Protein AF-0000000075078005 (afdb_homodimer)

Sequence (140 aa):
MQIEKLIKMANAIGEFFNADPDKEAAVESIKNHLLRAWEPRMRREIIDYCRKDGNGLAEPVKQAVLKLEVMQIEKLIKMANAIGEFFNADPDKEAAVESIKNHLLRAWEPRMRREIIDYCRKDGNGLAEPVKQAVLKLEV

Structure (mmCIF, N/CA/C/O backbone):
data_AF-0000000075078005-model_v1
#
loop_
_entity.id
_entity.type
_entity.pdbx_description
1 polymer 'Formate dehydrogenase'
#
loop_
_atom_site.group_PDB
_atom_site.id
_atom_site.type_symbol
_atom_site.label_atom_id
_atom_site.label_alt_id
_atom_site.label_comp_id
_atom_site.label_asym_id
_atom_site.label_entity_id
_atom_site.label_seq_id
_atom_site.pdbx_PDB_ins_code
_atom_site.Cartn_x
_atom_site.Cartn_y
_atom_site.Cartn_z
_atom_site.occupancy
_atom_site.B_iso_or_equiv
_atom_site.auth_seq_id
_atom_site.auth_comp_id
_atom_site.auth_asym_id
_atom_site.auth_atom_id
_atom_site.pdbx_PDB_model_num
ATOM 1 N N . MET A 1 1 ? -15.852 -0.346 -6.68 1 74.31 1 MET A N 1
ATOM 2 C CA . MET A 1 1 ? -14.93 0.705 -6.254 1 74.31 1 MET A CA 1
ATOM 3 C C . MET A 1 1 ? -13.828 0.136 -5.363 1 74.31 1 MET A C 1
ATOM 5 O O . MET A 1 1 ? -12.648 0.351 -5.621 1 74.31 1 MET A O 1
ATOM 9 N N . GLN A 1 2 ? -14.211 -0.86 -4.629 1 88.69 2 GLN A N 1
ATOM 10 C CA . GLN A 1 2 ? -13.266 -1.407 -3.658 1 88.69 2 GLN A CA 1
ATOM 11 C C . GLN A 1 2 ? -12.227 -2.293 -4.34 1 88.69 2 GLN A C 1
ATOM 13 O O . GLN A 1 2 ? -11.031 -2.143 -4.105 1 88.69 2 GLN A O 1
ATOM 18 N N . ILE A 1 3 ? -12.742 -3.061 -5.391 1 94.94 3 ILE A N 1
ATOM 19 C CA . ILE A 1 3 ? -11.812 -3.986 -6.031 1 94.94 3 ILE A CA 1
ATOM 20 C C . ILE A 1 3 ? -10.844 -3.211 -6.914 1 94.94 3 ILE A C 1
ATOM 22 O O . ILE A 1 3 ? -9.664 -3.576 -7.027 1 94.94 3 ILE A O 1
ATOM 26 N N . GLU A 1 4 ? -11.328 -2.191 -7.496 1 94.5 4 GLU A N 1
ATOM 27 C CA . GLU A 1 4 ? -10.469 -1.375 -8.344 1 94.5 4 GLU A CA 1
ATOM 28 C C . GLU A 1 4 ? -9.336 -0.746 -7.535 1 94.5 4 GLU A C 1
ATOM 30 O O . GLU A 1 4 ? -8.203 -0.65 -8.016 1 94.5 4 GLU A O 1
ATOM 35 N N . LYS A 1 5 ? -9.648 -0.382 -6.359 1 94.88 5 LYS A N 1
ATOM 36 C CA . LYS A 1 5 ? -8.641 0.196 -5.473 1 94.88 5 LYS A CA 1
ATOM 37 C C . LYS A 1 5 ? -7.602 -0.846 -5.07 1 94.88 5 LYS A C 1
ATOM 39 O O . LYS A 1 5 ? -6.402 -0.562 -5.055 1 94.88 5 LYS A O 1
ATOM 44 N N . LEU A 1 6 ? -8.055 -2.043 -4.824 1 97.25 6 LEU A N 1
ATOM 45 C CA . LEU A 1 6 ? -7.141 -3.109 -4.434 1 97.25 6 LEU A CA 1
ATOM 46 C C . LEU A 1 6 ? -6.191 -3.457 -5.574 1 97.25 6 LEU A C 1
ATOM 48 O O . LEU A 1 6 ? -5.008 -3.713 -5.344 1 97.25 6 LEU A O 1
ATOM 52 N N . ILE A 1 7 ? -6.781 -3.449 -6.73 1 97.56 7 ILE A N 1
ATOM 53 C CA . ILE A 1 7 ? -5.969 -3.756 -7.902 1 97.56 7 ILE A CA 1
ATOM 54 C C . ILE A 1 7 ? -4.859 -2.715 -8.047 1 97.56 7 ILE A C 1
ATOM 56 O O . ILE A 1 7 ? -3.695 -3.064 -8.258 1 97.56 7 ILE A O 1
ATOM 60 N N . LYS A 1 8 ? -5.203 -1.52 -7.871 1 96.31 8 LYS A N 1
ATOM 61 C CA . LYS A 1 8 ? -4.227 -0.44 -7.988 1 96.31 8 LYS A CA 1
ATOM 62 C C . LYS A 1 8 ? -3.154 -0.547 -6.91 1 96.31 8 LYS A C 1
ATOM 64 O O . LYS A 1 8 ? -1.962 -0.427 -7.199 1 96.31 8 LYS A O 1
ATOM 69 N N . MET A 1 9 ? -3.605 -0.833 -5.73 1 97.31 9 MET A N 1
ATOM 70 C CA . MET A 1 9 ? -2.68 -0.946 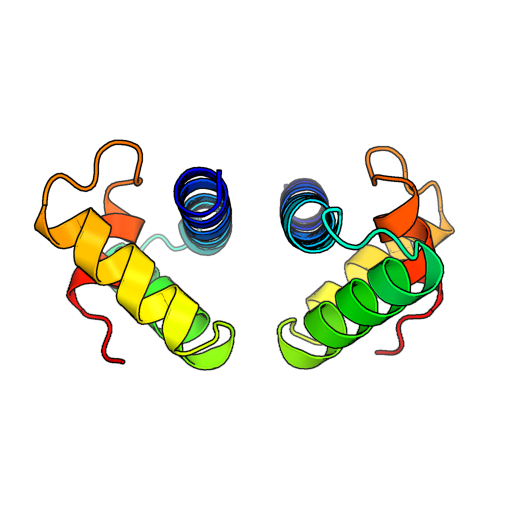-4.609 1 97.31 9 MET A CA 1
ATOM 71 C C . MET A 1 9 ? -1.729 -2.123 -4.805 1 97.31 9 MET A C 1
ATOM 73 O O . MET A 1 9 ? -0.527 -2.002 -4.559 1 97.31 9 MET A O 1
ATOM 77 N N . ALA A 1 10 ? -2.266 -3.184 -5.234 1 98.25 10 ALA A N 1
ATOM 78 C CA . ALA A 1 10 ? -1.45 -4.375 -5.457 1 98.25 10 ALA A CA 1
ATOM 79 C C . ALA A 1 10 ? -0.423 -4.141 -6.559 1 98.25 10 ALA A C 1
ATOM 81 O O . ALA A 1 10 ? 0.738 -4.535 -6.43 1 98.25 10 ALA A O 1
ATOM 82 N N . ASN A 1 11 ? -0.85 -3.482 -7.59 1 97.69 11 ASN A N 1
ATOM 83 C CA . ASN A 1 11 ? 0.061 -3.197 -8.695 1 97.69 11 ASN A CA 1
ATOM 84 C C . ASN A 1 11 ? 1.154 -2.217 -8.281 1 97.69 11 ASN A C 1
ATOM 86 O O . ASN A 1 11 ? 2.291 -2.316 -8.75 1 97.69 11 ASN A O 1
ATOM 90 N N . ALA A 1 12 ? 0.837 -1.301 -7.414 1 96.5 12 ALA A N 1
ATOM 91 C CA . ALA A 1 12 ? 1.846 -0.382 -6.895 1 96.5 12 ALA A CA 1
ATOM 92 C C . ALA A 1 12 ? 2.9 -1.129 -6.082 1 96.5 12 ALA A C 1
ATOM 94 O O . ALA A 1 12 ? 4.094 -0.848 -6.195 1 96.5 12 ALA A O 1
ATOM 95 N N . ILE A 1 13 ? 2.469 -2.109 -5.363 1 97.25 13 ILE A N 1
ATOM 96 C CA . ILE A 1 13 ? 3.395 -2.953 -4.613 1 97.25 13 ILE A CA 1
ATOM 97 C C . ILE A 1 13 ? 4.273 -3.738 -5.582 1 97.25 13 ILE A C 1
ATOM 99 O O . ILE A 1 13 ? 5.488 -3.834 -5.391 1 97.25 13 ILE A O 1
ATOM 103 N N . GLY A 1 14 ? 3.629 -4.227 -6.598 1 97.38 14 GLY A N 1
ATOM 104 C CA . GLY A 1 14 ? 4.379 -4.926 -7.625 1 97.38 14 GLY A CA 1
ATOM 105 C C . GLY A 1 14 ? 5.449 -4.07 -8.273 1 97.38 14 GLY A C 1
ATOM 106 O O . GLY A 1 14 ? 6.566 -4.535 -8.516 1 97.38 14 GLY A O 1
ATOM 107 N N . GLU A 1 15 ? 5.09 -2.852 -8.586 1 94.81 15 GLU A N 1
ATOM 108 C CA . GLU A 1 15 ? 6.031 -1.926 -9.203 1 94.81 15 GLU A CA 1
ATOM 109 C C . GLU A 1 15 ? 7.238 -1.684 -8.305 1 94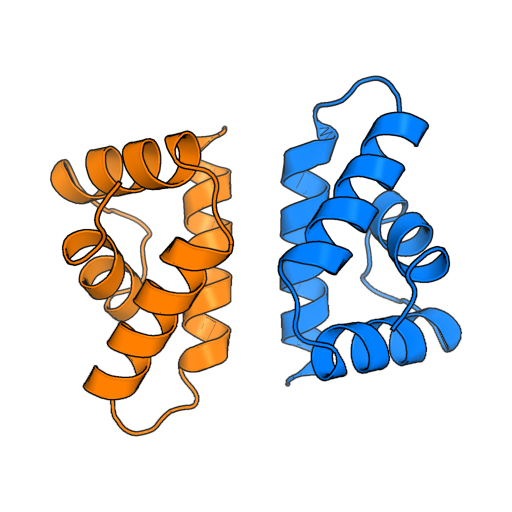.81 15 GLU A C 1
ATOM 111 O O . GLU A 1 15 ? 8.367 -1.562 -8.789 1 94.81 15 GLU A O 1
ATOM 116 N N . PHE A 1 16 ? 7.039 -1.612 -7.043 1 94.88 16 PHE A N 1
ATOM 117 C CA . PHE A 1 16 ? 8.117 -1.366 -6.09 1 94.88 16 PHE A CA 1
ATOM 118 C C . PHE A 1 16 ? 9.148 -2.49 -6.129 1 94.88 16 PHE A C 1
ATOM 120 O O . PHE A 1 16 ? 10.352 -2.236 -6.168 1 94.88 16 PHE A O 1
ATOM 127 N N . PHE A 1 17 ? 8.656 -3.721 -6.246 1 95.75 17 PHE A N 1
ATOM 128 C CA . PHE A 1 17 ? 9.555 -4.867 -6.152 1 95.75 17 PHE A CA 1
ATOM 129 C C . PHE A 1 17 ? 10.031 -5.293 -7.535 1 95.75 17 PHE A C 1
ATOM 131 O O . PHE A 1 17 ? 10.852 -6.203 -7.66 1 95.75 17 PHE A O 1
ATOM 138 N N . ASN A 1 18 ? 9.484 -4.652 -8.555 1 90.81 18 ASN A N 1
ATOM 139 C CA . ASN A 1 18 ? 9.859 -4.984 -9.922 1 90.81 18 ASN A CA 1
ATOM 140 C C . ASN A 1 18 ? 11.336 -4.699 -10.18 1 90.81 18 ASN A C 1
ATOM 142 O O . ASN A 1 18 ? 11.906 -5.164 -11.172 1 90.81 18 ASN A O 1
ATOM 146 N N . ALA A 1 19 ? 11.969 -4.031 -9.289 1 83.81 19 ALA A N 1
ATOM 147 C CA . ALA A 1 19 ? 13.383 -3.697 -9.438 1 83.81 19 ALA A CA 1
ATOM 148 C C . ALA A 1 19 ? 14.266 -4.926 -9.219 1 83.81 19 ALA A C 1
ATOM 150 O O . ALA A 1 19 ? 15.43 -4.941 -9.617 1 83.81 19 ALA A O 1
ATOM 151 N N . ASP A 1 20 ? 13.734 -5.922 -8.648 1 87.81 20 ASP A N 1
ATOM 152 C CA . ASP A 1 20 ? 14.461 -7.168 -8.43 1 87.81 20 ASP A CA 1
ATOM 153 C C . ASP A 1 20 ? 14.656 -7.926 -9.742 1 87.81 20 ASP A C 1
ATOM 155 O O . ASP A 1 20 ? 13.688 -8.242 -10.438 1 87.81 20 ASP A O 1
ATOM 159 N N . PRO A 1 21 ? 15.922 -8.18 -10.062 1 92.25 21 PRO A N 1
ATOM 160 C CA . PRO A 1 21 ? 16.172 -8.906 -11.312 1 92.25 21 PRO A CA 1
ATOM 161 C C . PRO A 1 21 ? 15.664 -10.352 -11.266 1 92.25 21 PRO A C 1
ATOM 163 O O . PRO A 1 21 ? 15.367 -10.938 -12.305 1 92.25 21 PRO A O 1
ATOM 166 N N . ASP A 1 22 ? 15.594 -10.891 -10.164 1 96.31 22 ASP A N 1
ATOM 167 C CA . ASP A 1 22 ? 15.023 -12.227 -9.977 1 96.31 22 ASP A CA 1
ATOM 168 C C . ASP A 1 22 ? 13.508 -12.164 -9.867 1 96.31 22 ASP A C 1
ATOM 170 O O . ASP A 1 22 ? 12.969 -11.727 -8.844 1 96.31 22 ASP A O 1
ATOM 174 N N . LYS A 1 23 ? 12.883 -12.656 -10.867 1 95.69 23 LYS A N 1
ATOM 175 C CA . LYS A 1 23 ? 11.43 -12.562 -10.977 1 95.69 23 LYS A CA 1
ATOM 176 C C . LYS A 1 23 ? 10.742 -13.352 -9.867 1 95.69 23 LYS A C 1
ATOM 178 O O . LYS A 1 23 ? 9.727 -12.914 -9.328 1 95.69 23 LYS A O 1
ATOM 183 N N . GLU A 1 24 ? 11.305 -14.469 -9.562 1 96.81 24 GLU A N 1
ATOM 184 C CA . GLU A 1 24 ? 10.727 -15.289 -8.5 1 96.81 24 GLU A CA 1
ATOM 185 C C . GLU A 1 24 ? 10.859 -14.602 -7.141 1 96.81 24 GLU A C 1
ATOM 187 O O . GLU A 1 24 ? 9.945 -14.664 -6.316 1 96.81 24 GLU A O 1
ATOM 192 N N . ALA A 1 25 ? 11.984 -14.016 -7 1 97.44 25 ALA A N 1
ATOM 193 C CA . ALA A 1 25 ? 12.203 -13.281 -5.758 1 97.44 25 ALA A CA 1
ATOM 194 C C . ALA A 1 25 ? 11.242 -12.094 -5.645 1 97.44 25 ALA A C 1
ATOM 196 O O . ALA A 1 25 ? 10.727 -11.805 -4.562 1 97.44 25 ALA A O 1
ATOM 197 N N . ALA A 1 26 ? 10.992 -11.477 -6.746 1 97.5 26 ALA A N 1
ATOM 198 C CA . ALA A 1 26 ? 10.055 -10.352 -6.762 1 97.5 26 ALA A CA 1
ATOM 199 C C . ALA A 1 26 ? 8.648 -10.812 -6.383 1 97.5 26 ALA A C 1
ATOM 201 O O . ALA A 1 26 ? 7.98 -10.18 -5.562 1 97.5 26 ALA A O 1
ATOM 202 N N . VAL A 1 27 ? 8.234 -11.914 -6.91 1 98.31 27 VAL A N 1
ATOM 203 C CA . VAL A 1 27 ? 6.91 -12.469 -6.641 1 98.31 27 VAL A CA 1
ATOM 204 C C . VAL A 1 27 ? 6.777 -12.789 -5.152 1 98.31 27 VAL A C 1
ATOM 206 O O . VAL A 1 27 ? 5.758 -12.484 -4.535 1 98.31 27 VAL A O 1
ATOM 209 N N . GLU A 1 28 ? 7.828 -13.375 -4.605 1 98.12 28 GLU A N 1
ATOM 210 C CA . GLU A 1 28 ? 7.805 -13.719 -3.189 1 98.12 28 GLU A CA 1
ATOM 211 C C . GLU A 1 28 ? 7.75 -12.477 -2.314 1 98.12 28 GLU A C 1
ATOM 213 O O . GLU A 1 28 ? 7.066 -12.453 -1.288 1 98.12 28 GLU A O 1
ATOM 218 N N . SER A 1 29 ? 8.422 -11.492 -2.746 1 97.88 29 SER A N 1
ATOM 219 C CA . SER A 1 29 ? 8.422 -10.234 -2 1 97.88 29 SER A CA 1
ATOM 220 C C . SER A 1 29 ? 7.047 -9.578 -2.025 1 97.88 29 SER A C 1
ATOM 222 O O . SER A 1 29 ? 6.582 -9.062 -1.009 1 97.88 29 SER A O 1
ATOM 224 N N . ILE A 1 30 ? 6.383 -9.594 -3.135 1 98.25 30 ILE A N 1
ATOM 225 C CA . ILE A 1 30 ? 5.035 -9.055 -3.258 1 98.25 30 ILE A CA 1
ATOM 226 C C . ILE A 1 30 ? 4.082 -9.828 -2.348 1 98.25 30 ILE A C 1
ATOM 228 O O . ILE A 1 30 ? 3.338 -9.227 -1.566 1 98.25 30 ILE A O 1
ATOM 232 N N . LYS A 1 31 ? 4.199 -11.102 -2.443 1 98.62 31 LYS A N 1
ATOM 233 C CA . LYS A 1 31 ? 3.336 -11.953 -1.635 1 98.62 31 LYS A CA 1
ATOM 234 C C . LYS A 1 31 ? 3.512 -11.664 -0.147 1 98.62 31 LYS A C 1
ATOM 236 O O . LYS A 1 31 ? 2.529 -11.469 0.572 1 98.62 31 LYS A O 1
ATOM 241 N N . ASN A 1 32 ? 4.73 -11.641 0.276 1 98.12 32 ASN A N 1
ATOM 242 C CA . ASN A 1 32 ? 5.031 -11.422 1.687 1 98.12 32 ASN A CA 1
ATOM 243 C C . ASN A 1 32 ? 4.551 -10.047 2.15 1 98.12 32 ASN A C 1
ATOM 245 O O . ASN A 1 32 ? 4.062 -9.898 3.27 1 98.12 32 ASN A O 1
ATOM 249 N N . HIS A 1 33 ? 4.73 -9.062 1.33 1 97.94 33 HIS A N 1
ATOM 250 C CA . HIS A 1 33 ? 4.25 -7.734 1.687 1 97.94 33 HIS A CA 1
ATOM 251 C C . HIS A 1 33 ? 2.732 -7.715 1.829 1 97.94 33 HIS A C 1
ATOM 253 O O . HIS A 1 33 ? 2.201 -7.145 2.783 1 97.94 33 HIS A O 1
ATOM 259 N N . LEU A 1 34 ? 1.978 -8.336 0.915 1 98.44 34 LEU A N 1
ATOM 260 C CA . LEU A 1 34 ? 0.522 -8.414 0.992 1 98.44 34 LEU A CA 1
ATOM 261 C C . LEU A 1 34 ? 0.083 -9.125 2.27 1 98.44 34 LEU A C 1
ATOM 263 O O . LEU A 1 34 ? -0.864 -8.688 2.93 1 98.44 34 LEU A O 1
ATOM 267 N N . LEU A 1 35 ? 0.776 -10.172 2.613 1 97.81 35 LEU A N 1
ATOM 268 C CA . LEU A 1 35 ? 0.447 -10.969 3.795 1 97.81 35 LEU A CA 1
ATOM 269 C C . LEU A 1 35 ? 0.593 -10.133 5.066 1 97.81 35 LEU A C 1
ATOM 271 O O . LEU A 1 35 ? -0.222 -10.242 5.984 1 97.81 35 LEU A O 1
ATOM 275 N N . ARG A 1 36 ? 1.51 -9.281 5.109 1 95.94 36 ARG A N 1
ATOM 276 C CA . ARG A 1 36 ? 1.83 -8.547 6.328 1 95.94 36 ARG A CA 1
ATOM 277 C C . ARG A 1 36 ? 1.037 -7.246 6.406 1 95.94 36 ARG A C 1
ATOM 279 O O . ARG A 1 36 ? 0.619 -6.832 7.488 1 95.94 36 ARG A O 1
ATOM 286 N N . ALA A 1 37 ? 0.813 -6.703 5.309 1 97.06 37 ALA A N 1
ATOM 287 C CA . ALA A 1 37 ? 0.342 -5.32 5.309 1 97.06 37 ALA A CA 1
ATOM 288 C C . ALA A 1 37 ? -1.176 -5.258 5.152 1 97.06 37 ALA A C 1
ATOM 290 O O . ALA A 1 37 ? -1.814 -4.309 5.617 1 97.06 37 ALA A O 1
ATOM 291 N N . TRP A 1 38 ? -1.793 -6.309 4.523 1 97.88 38 TRP A N 1
ATOM 292 C CA . TRP A 1 38 ? -3.209 -6.191 4.191 1 97.88 38 TRP A CA 1
ATOM 293 C C . TRP A 1 38 ? -4.074 -6.902 5.227 1 97.88 38 TRP A C 1
ATOM 295 O O . TRP A 1 38 ? -3.689 -7.957 5.746 1 97.88 38 TRP A O 1
ATOM 305 N N . GLU A 1 39 ? -5.234 -6.352 5.359 1 96.38 39 GLU A N 1
ATOM 306 C CA . GLU A 1 39 ? -6.238 -7.023 6.18 1 96.38 39 GLU A CA 1
ATOM 307 C C . GLU A 1 39 ? -6.719 -8.312 5.52 1 96.38 39 GLU A C 1
ATOM 309 O O . GLU A 1 39 ? -6.711 -8.422 4.289 1 96.38 39 GLU A O 1
ATOM 314 N N . PRO A 1 40 ? -7.234 -9.258 6.332 1 97.69 40 PRO A N 1
ATOM 315 C CA . PRO A 1 40 ? -7.738 -10.516 5.773 1 97.69 40 PRO A CA 1
ATOM 316 C C . PRO A 1 40 ? -8.836 -10.305 4.738 1 97.69 40 PRO A C 1
ATOM 318 O O . PRO A 1 40 ? -8.891 -11.016 3.73 1 97.69 40 PRO A O 1
ATOM 321 N N . ARG A 1 41 ? -9.656 -9.398 4.938 1 97.06 41 ARG A N 1
ATOM 322 C CA . ARG A 1 41 ? -10.734 -9.133 3.994 1 97.06 41 ARG A CA 1
ATOM 323 C C . ARG A 1 41 ? -10.188 -8.672 2.648 1 97.06 41 ARG A C 1
ATOM 325 O O . ARG A 1 41 ? -10.688 -9.07 1.596 1 97.06 41 ARG A O 1
ATOM 332 N N . MET A 1 42 ? -9.141 -7.84 2.719 1 97.62 42 MET A N 1
ATOM 333 C CA . MET A 1 42 ? -8.516 -7.367 1.489 1 97.62 42 MET A CA 1
ATOM 334 C C . MET A 1 42 ? -7.875 -8.523 0.726 1 97.62 42 MET A C 1
ATOM 336 O O . MET A 1 42 ? -8.039 -8.633 -0.49 1 97.62 42 MET A O 1
ATOM 340 N N . ARG A 1 43 ? -7.203 -9.375 1.413 1 98.38 43 ARG A N 1
ATOM 341 C CA . ARG A 1 43 ? -6.582 -10.531 0.781 1 98.38 43 ARG A CA 1
ATOM 342 C C . ARG A 1 43 ? -7.637 -11.445 0.165 1 98.38 43 ARG A C 1
ATOM 344 O O . ARG A 1 43 ? -7.492 -11.883 -0.98 1 98.38 43 ARG A O 1
ATOM 351 N N . ARG A 1 44 ? -8.711 -11.742 0.903 1 98 44 ARG A N 1
ATOM 352 C CA . ARG A 1 44 ? -9.773 -12.602 0.394 1 98 44 ARG A CA 1
ATOM 353 C C . ARG A 1 44 ? -10.359 -12.039 -0.899 1 98 44 ARG A C 1
ATOM 355 O O . ARG A 1 44 ? -10.539 -12.773 -1.874 1 98 44 ARG A O 1
ATOM 362 N N . GLU A 1 45 ? -10.57 -10.727 -0.875 1 97.88 45 GLU A N 1
ATOM 363 C CA . GLU A 1 45 ? -11.219 -10.078 -2.014 1 97.88 45 GLU A CA 1
ATOM 364 C C . GLU A 1 45 ? -10.328 -10.141 -3.256 1 97.88 45 GLU A C 1
ATOM 366 O O . GLU A 1 45 ? -10.812 -10.422 -4.355 1 97.88 45 GLU A O 1
ATOM 371 N N . ILE A 1 46 ? -9.031 -9.891 -3.088 1 98.31 46 ILE A N 1
ATOM 372 C CA . ILE A 1 46 ? -8.164 -9.867 -4.262 1 98.31 46 ILE A CA 1
ATOM 373 C C . ILE A 1 46 ? -7.922 -11.297 -4.754 1 98.31 46 ILE A C 1
ATOM 375 O O . ILE A 1 46 ? -7.793 -11.531 -5.957 1 98.31 46 ILE A O 1
ATOM 379 N N . ILE A 1 47 ? -7.855 -12.227 -3.852 1 98.25 47 ILE A N 1
ATOM 380 C CA . ILE A 1 47 ? -7.711 -13.625 -4.238 1 98.25 47 ILE A CA 1
ATOM 381 C C . ILE A 1 47 ? -8.922 -14.062 -5.059 1 98.25 47 ILE A C 1
ATOM 383 O O . ILE A 1 47 ? -8.781 -14.641 -6.137 1 98.25 47 ILE A O 1
ATOM 387 N N . ASP A 1 48 ? -10.109 -13.797 -4.496 1 97.56 48 ASP A N 1
ATOM 388 C CA . ASP A 1 48 ? -11.344 -14.148 -5.195 1 97.56 48 ASP A CA 1
ATOM 389 C C . ASP A 1 48 ? -11.383 -13.539 -6.594 1 97.56 48 ASP A C 1
ATOM 391 O O . ASP A 1 48 ? -11.742 -14.211 -7.562 1 97.56 48 ASP A O 1
ATOM 395 N 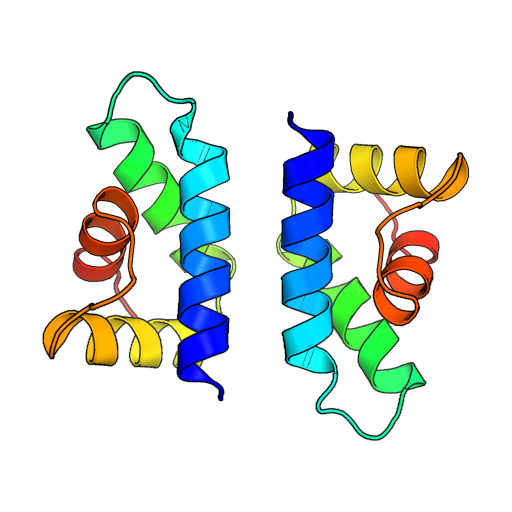N . TYR A 1 49 ? -11.047 -12.281 -6.668 1 97.88 49 TYR A N 1
ATOM 396 C CA . TYR A 1 49 ? -11.031 -11.586 -7.949 1 97.88 49 TYR A CA 1
ATOM 397 C C . TYR A 1 49 ? -10.047 -12.25 -8.906 1 97.88 49 TYR A C 1
ATOM 399 O O . TYR A 1 49 ? -10.367 -12.477 -10.078 1 97.88 49 TYR A O 1
ATOM 407 N N . CYS A 1 50 ? -8.844 -12.484 -8.414 1 97.56 50 CYS A N 1
ATOM 408 C CA . CYS A 1 50 ? -7.781 -13.055 -9.227 1 97.56 50 CYS A CA 1
ATOM 409 C C . CYS A 1 50 ? -8.18 -14.43 -9.766 1 97.56 50 CYS A C 1
AT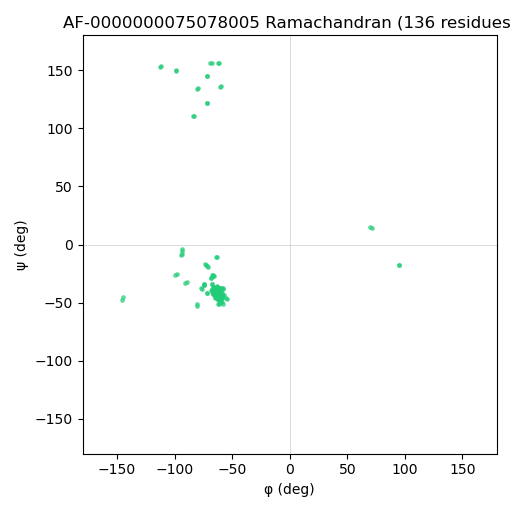OM 411 O O . CYS A 1 50 ? -7.863 -14.773 -10.898 1 97.56 50 CYS A O 1
ATOM 413 N N . ARG A 1 51 ? -8.875 -15.219 -8.945 1 95.69 51 ARG A N 1
ATOM 414 C CA . ARG A 1 51 ? -9.289 -16.562 -9.328 1 95.69 51 ARG A CA 1
ATOM 415 C C . ARG A 1 51 ? -10.344 -16.516 -10.43 1 95.69 51 ARG A C 1
ATOM 417 O O . ARG A 1 51 ? -10.445 -17.453 -11.234 1 95.69 51 ARG A O 1
ATOM 424 N N . LYS A 1 52 ? -11.125 -15.492 -10.5 1 94.69 52 LYS A N 1
ATOM 425 C CA . LYS A 1 52 ? -12.164 -15.359 -11.516 1 94.69 52 LYS A CA 1
ATOM 426 C C . LYS A 1 52 ? -11.578 -14.867 -12.836 1 94.69 52 LYS A C 1
ATOM 428 O O . LYS A 1 52 ? -11.852 -15.445 -13.891 1 94.69 52 LYS A O 1
ATOM 433 N N . ASP A 1 53 ? -10.844 -13.797 -12.883 1 88.69 53 ASP A N 1
ATOM 434 C CA . ASP A 1 53 ? -10.312 -13.258 -14.125 1 88.69 53 ASP A CA 1
ATOM 435 C C . ASP A 1 53 ? -8.93 -12.641 -13.914 1 88.69 53 ASP A C 1
ATOM 437 O O . ASP A 1 53 ? -8.031 -12.82 -14.742 1 88.69 53 ASP A O 1
ATOM 441 N N . GLY A 1 54 ? -8.766 -11.852 -12.859 1 92.75 54 GLY A N 1
ATOM 442 C CA . GLY A 1 54 ? -7.508 -11.211 -12.508 1 92.75 54 GLY A CA 1
ATOM 443 C C . GLY A 1 54 ? -7.113 -10.109 -13.477 1 92.75 54 GLY A C 1
ATOM 444 O O . GLY A 1 54 ? -5.941 -9.734 -13.562 1 92.75 54 GLY A O 1
ATOM 445 N N . ASN A 1 55 ? -8.086 -9.664 -14.305 1 96.25 55 ASN A N 1
ATOM 446 C CA . ASN A 1 55 ? -7.809 -8.633 -15.289 1 96.25 55 ASN A CA 1
ATOM 447 C C . ASN A 1 55 ? -7.336 -7.34 -14.625 1 96.25 55 ASN A C 1
ATOM 449 O O . ASN A 1 55 ? -7.887 -6.926 -13.602 1 96.25 55 ASN A O 1
ATOM 453 N N . GLY A 1 56 ? -6.312 -6.789 -15.219 1 97.12 56 GLY A N 1
ATOM 454 C CA . GLY A 1 56 ? -5.809 -5.531 -14.695 1 97.12 56 GLY A CA 1
ATOM 455 C C . GLY A 1 56 ? -4.652 -5.711 -13.727 1 97.12 56 GLY A C 1
ATOM 456 O O . GLY A 1 56 ? -3.92 -4.762 -13.445 1 97.12 56 GLY A O 1
ATOM 457 N N . LEU A 1 57 ? -4.461 -6.918 -13.188 1 98.19 57 LEU A N 1
ATOM 458 C CA . LEU A 1 57 ? -3.314 -7.188 -12.328 1 98.19 57 LEU A CA 1
ATOM 459 C C . LEU A 1 57 ? -2.061 -7.438 -13.156 1 98.19 57 LEU A C 1
ATOM 461 O O . LEU A 1 57 ? -2.105 -8.164 -14.156 1 98.19 57 LEU A O 1
ATOM 465 N N . ALA A 1 58 ? -1.005 -6.836 -12.766 1 97.69 58 ALA A N 1
ATOM 466 C CA . ALA A 1 58 ? 0.267 -7.152 -13.414 1 97.69 58 ALA A CA 1
ATOM 467 C C . ALA A 1 58 ? 0.639 -8.617 -13.211 1 97.69 58 ALA A C 1
ATOM 469 O O . ALA A 1 58 ? 0.261 -9.227 -12.203 1 97.69 58 ALA A O 1
ATOM 470 N N . GLU A 1 59 ? 1.448 -9.125 -14.109 1 96.38 59 GLU A N 1
ATOM 471 C CA . GLU A 1 59 ? 1.716 -10.562 -14.117 1 96.38 59 GLU A CA 1
ATOM 472 C C . GLU A 1 59 ? 2.371 -11.0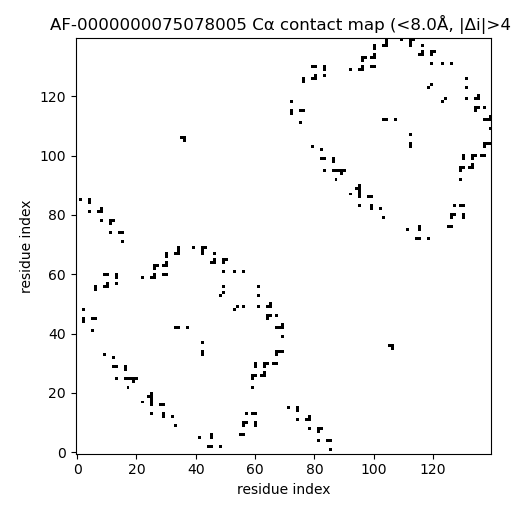08 -12.812 1 96.38 59 GLU A C 1
ATOM 474 O O . GLU A 1 59 ? 1.925 -11.977 -12.188 1 96.38 59 GLU A O 1
ATOM 479 N N . PRO A 1 60 ? 3.42 -10.305 -12.305 1 97.94 60 PRO A N 1
ATOM 480 C CA . PRO A 1 60 ? 4.008 -10.766 -11.047 1 97.94 60 PRO A CA 1
ATOM 481 C C . PRO A 1 60 ? 3.051 -10.633 -9.867 1 97.94 60 PRO A C 1
ATOM 483 O O . PRO A 1 60 ? 3.119 -11.422 -8.914 1 97.94 60 PRO A O 1
ATOM 486 N N . VAL A 1 61 ? 2.139 -9.711 -9.938 1 98.5 61 VAL A N 1
ATOM 487 C CA . VAL A 1 61 ? 1.161 -9.5 -8.875 1 98.5 61 VAL A CA 1
ATOM 488 C C . VAL A 1 61 ? 0.15 -10.641 -8.867 1 98.5 61 VAL A C 1
ATOM 490 O O . VAL A 1 61 ? -0.191 -11.18 -7.809 1 98.5 61 VAL A O 1
ATOM 493 N N . LYS A 1 62 ? -0.238 -11.016 -10.055 1 97.88 62 LYS A N 1
ATOM 494 C CA . LYS A 1 62 ? -1.147 -12.148 -10.18 1 97.88 62 LYS A CA 1
ATOM 495 C C . LYS A 1 62 ? -0.538 -13.414 -9.57 1 97.88 62 LYS A C 1
ATOM 497 O O . LYS A 1 62 ? -1.201 -14.125 -8.82 1 97.88 62 LYS A O 1
ATOM 502 N N . GLN A 1 63 ? 0.691 -13.641 -9.898 1 97.62 63 GLN A N 1
ATOM 503 C CA . GLN A 1 63 ? 1.384 -14.812 -9.375 1 97.62 63 GLN A CA 1
ATOM 504 C C . GLN A 1 63 ? 1.471 -14.773 -7.855 1 97.62 63 GLN A C 1
ATOM 506 O O . GLN A 1 63 ? 1.252 -15.789 -7.191 1 97.62 63 GLN A O 1
ATOM 511 N N . ALA A 1 64 ? 1.748 -13.648 -7.336 1 98.56 64 ALA A N 1
ATOM 512 C CA . ALA A 1 64 ? 1.844 -13.484 -5.887 1 98.56 64 ALA A CA 1
ATOM 513 C C . ALA A 1 64 ? 0.493 -13.727 -5.219 1 98.56 64 ALA A C 1
ATOM 515 O O . ALA A 1 64 ? 0.41 -14.414 -4.199 1 98.56 64 ALA A O 1
ATOM 516 N N . VAL A 1 65 ? -0.548 -13.141 -5.777 1 98.5 65 VAL A N 1
ATOM 517 C CA . VAL A 1 65 ? -1.895 -13.234 -5.223 1 98.5 65 VAL A CA 1
ATOM 518 C C .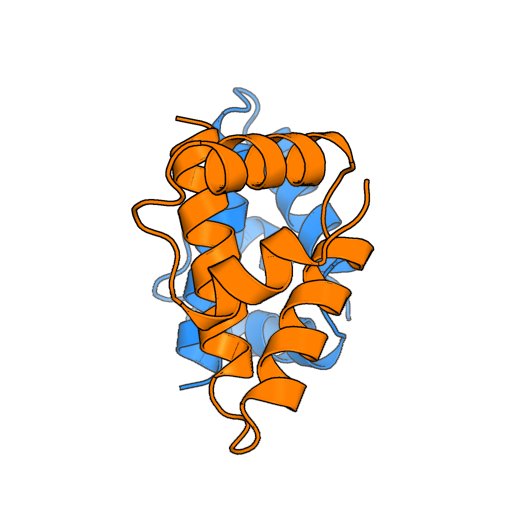 VAL A 1 65 ? -2.338 -14.695 -5.199 1 98.5 65 VAL A C 1
ATOM 520 O O . VAL A 1 65 ? -2.959 -15.148 -4.234 1 98.5 65 VAL A O 1
ATOM 523 N N . LEU A 1 66 ? -1.977 -15.445 -6.199 1 96.88 66 LEU A N 1
ATOM 524 C CA . LEU A 1 66 ? -2.389 -16.844 -6.305 1 96.88 66 LEU A CA 1
ATOM 525 C C . LEU A 1 66 ? -1.668 -17.703 -5.273 1 96.88 66 LEU A C 1
ATOM 527 O O . LEU A 1 66 ? -2.121 -18.797 -4.953 1 96.88 66 LEU A O 1
ATOM 531 N N . LYS A 1 67 ? -0.572 -17.188 -4.766 1 97.62 67 LYS A N 1
ATOM 532 C CA . LYS A 1 67 ? 0.181 -17.906 -3.74 1 97.62 67 LYS A CA 1
ATOM 533 C C . LYS A 1 67 ? -0.25 -17.469 -2.342 1 97.62 67 LYS A C 1
ATOM 535 O O . LYS A 1 67 ? 0.176 -18.062 -1.345 1 97.62 67 LYS A O 1
ATOM 540 N N . LEU A 1 68 ? -1.061 -16.438 -2.256 1 96.5 68 LEU A N 1
ATOM 541 C CA . LEU A 1 68 ? -1.443 -15.82 -0.992 1 96.5 68 LEU A CA 1
ATOM 542 C C . LEU A 1 68 ? -2.4 -16.719 -0.215 1 96.5 68 LEU A C 1
ATOM 544 O O . LEU A 1 68 ? -3.166 -17.469 -0.811 1 96.5 68 LEU A O 1
ATOM 548 N N . GLU A 1 69 ? -2.279 -16.703 1.038 1 90.19 69 GLU A N 1
ATOM 549 C CA . GLU A 1 69 ? -3.248 -17.297 1.959 1 90.19 69 GLU A CA 1
ATOM 550 C C . GLU A 1 69 ? -3.975 -16.219 2.76 1 90.19 69 GLU A C 1
ATOM 552 O O . GLU A 1 69 ? -3.498 -15.086 2.859 1 90.19 69 GLU A O 1
ATOM 557 N N . VAL A 1 70 ? -5.262 -16.594 3.199 1 90.94 70 VAL A N 1
ATOM 558 C CA . VAL A 1 70 ? -6.008 -15.633 4.004 1 90.94 70 VAL A CA 1
ATOM 559 C C . VAL A 1 70 ? -5.605 -15.758 5.469 1 90.94 70 VAL A C 1
ATOM 561 O O . VAL A 1 70 ? -5.426 -16.859 5.977 1 90.94 70 VAL A O 1
ATOM 564 N N . MET B 1 1 ? 13.023 7.762 -8.656 1 74.75 1 MET B N 1
ATOM 565 C CA . MET B 1 1 ? 12.133 6.637 -8.93 1 74.75 1 MET B CA 1
ATOM 566 C C . MET B 1 1 ? 11.5 6.117 -7.641 1 74.75 1 MET B C 1
ATOM 568 O O . MET B 1 1 ? 10.281 5.992 -7.547 1 74.75 1 MET B O 1
ATOM 572 N N . GLN B 1 2 ? 12.273 6.199 -6.598 1 88.62 2 GLN B N 1
ATOM 573 C CA . GLN B 1 2 ? 11.812 5.637 -5.336 1 88.62 2 GLN B CA 1
ATOM 574 C C . GLN B 1 2 ? 10.773 6.535 -4.68 1 88.62 2 GLN B C 1
ATOM 576 O O . GLN B 1 2 ? 9.703 6.07 -4.281 1 88.62 2 GLN B O 1
ATOM 581 N N . ILE B 1 3 ? 11.039 7.898 -4.824 1 94.88 3 ILE B N 1
ATOM 582 C CA . ILE B 1 3 ? 10.117 8.805 -4.152 1 94.88 3 ILE B CA 1
ATOM 583 C C . ILE B 1 3 ? 8.797 8.859 -4.914 1 94.88 3 ILE B C 1
ATOM 585 O O . ILE B 1 3 ? 7.727 8.977 -4.312 1 94.88 3 ILE B O 1
ATOM 589 N N . GLU B 1 4 ? 8.891 8.773 -6.172 1 94.5 4 GLU B N 1
ATOM 590 C CA . GLU B 1 4 ? 7.672 8.797 -6.984 1 94.5 4 GLU B CA 1
ATOM 591 C C . GLU B 1 4 ? 6.777 7.602 -6.668 1 94.5 4 GLU B C 1
ATOM 593 O O . GLU B 1 4 ? 5.555 7.727 -6.629 1 94.5 4 GLU B O 1
ATOM 598 N N . LYS B 1 5 ? 7.387 6.512 -6.422 1 94.81 5 LYS B N 1
ATOM 599 C CA . LYS B 1 5 ? 6.641 5.309 -6.062 1 94.81 5 LYS B CA 1
ATOM 600 C C . LYS B 1 5 ? 5.977 5.465 -4.695 1 94.81 5 LYS B C 1
ATOM 602 O O . LYS B 1 5 ? 4.82 5.082 -4.516 1 94.81 5 LYS B O 1
ATOM 607 N N . LEU B 1 6 ? 6.676 6.078 -3.773 1 97.25 6 LEU B N 1
ATOM 608 C CA . LEU B 1 6 ? 6.129 6.277 -2.438 1 97.25 6 LEU B CA 1
ATOM 609 C C . LEU B 1 6 ? 4.93 7.223 -2.475 1 97.25 6 LEU B C 1
ATOM 611 O O . LEU B 1 6 ? 3.945 7.012 -1.765 1 97.25 6 LEU B O 1
ATOM 615 N N . ILE B 1 7 ? 5.105 8.211 -3.311 1 97.56 7 ILE B N 1
ATOM 616 C CA . ILE B 1 7 ? 4.016 9.172 -3.443 1 97.56 7 ILE B CA 1
ATOM 617 C C . ILE B 1 7 ? 2.766 8.461 -3.969 1 97.56 7 ILE B C 1
ATOM 619 O O . ILE B 1 7 ? 1.669 8.648 -3.438 1 97.56 7 ILE B O 1
ATOM 623 N N . LYS B 1 8 ? 2.955 7.672 -4.922 1 96.38 8 LYS B N 1
ATOM 624 C CA . LYS B 1 8 ? 1.831 6.945 -5.504 1 96.38 8 LYS B CA 1
ATOM 625 C C . LYS B 1 8 ? 1.199 6 -4.488 1 96.38 8 LYS B C 1
ATOM 627 O O . LYS B 1 8 ? -0.025 5.957 -4.348 1 96.38 8 LYS B O 1
ATOM 632 N N . MET B 1 9 ? 2.051 5.328 -3.768 1 97.38 9 MET B N 1
ATOM 633 C CA . MET B 1 9 ? 1.569 4.379 -2.77 1 97.38 9 MET B CA 1
ATOM 634 C C . MET B 1 9 ? 0.815 5.098 -1.654 1 97.38 9 MET B C 1
ATOM 636 O O . MET B 1 9 ? -0.248 4.641 -1.227 1 97.38 9 MET B O 1
ATOM 640 N N . ALA B 1 10 ? 1.35 6.156 -1.235 1 98.25 10 ALA B N 1
ATOM 641 C CA . ALA B 1 10 ? 0.712 6.922 -0.167 1 98.25 10 ALA B CA 1
ATOM 642 C C . ALA B 1 10 ? -0.642 7.465 -0.615 1 98.25 10 ALA B C 1
ATOM 644 O O . ALA B 1 10 ? -1.617 7.418 0.139 1 98.25 10 ALA B O 1
ATOM 645 N N . ASN B 1 11 ? -0.687 7.938 -1.828 1 97.75 11 ASN B N 1
ATOM 646 C CA . ASN B 1 11 ? -1.939 8.477 -2.352 1 97.75 11 ASN B CA 1
ATOM 647 C C . ASN B 1 11 ? -2.984 7.375 -2.535 1 97.75 11 ASN B C 1
ATOM 649 O O . ASN B 1 11 ? -4.18 7.613 -2.342 1 97.75 11 ASN B O 1
ATOM 653 N N . ALA B 1 12 ? -2.557 6.203 -2.889 1 96.5 12 ALA B N 1
ATOM 654 C CA . ALA B 1 12 ? -3.479 5.074 -2.99 1 96.5 12 ALA B CA 1
ATOM 655 C C . ALA B 1 12 ? -4.074 4.73 -1.63 1 96.5 12 ALA B C 1
ATOM 657 O O . ALA B 1 12 ? -5.273 4.461 -1.521 1 96.5 12 ALA B O 1
ATOM 658 N N . ILE B 1 13 ? -3.295 4.828 -0.608 1 97.31 13 ILE B N 1
ATOM 659 C CA . ILE B 1 13 ? -3.777 4.609 0.751 1 97.31 13 ILE B CA 1
ATOM 660 C C . ILE B 1 13 ? -4.777 5.703 1.123 1 97.31 13 ILE B C 1
ATOM 662 O O . ILE B 1 13 ? -5.832 5.418 1.697 1 97.31 13 ILE B O 1
ATOM 666 N N . GLY B 1 14 ? -4.414 6.898 0.739 1 97.38 14 GLY B N 1
ATOM 667 C CA . GLY B 1 14 ? -5.332 8 0.969 1 97.38 14 GLY B CA 1
ATOM 668 C C . GLY B 1 14 ? -6.68 7.809 0.302 1 97.38 14 GLY B C 1
ATOM 669 O O . GLY B 1 14 ? -7.719 8.102 0.896 1 97.38 14 GLY B O 1
ATOM 670 N N . GLU B 1 15 ? -6.648 7.387 -0.93 1 94.88 15 GLU B N 1
ATOM 671 C CA . GLU B 1 15 ? -7.879 7.156 -1.678 1 94.88 15 GLU B CA 1
ATOM 672 C C . GLU B 1 15 ? -8.75 6.105 -0.992 1 94.88 15 GLU B C 1
ATOM 674 O O . GLU B 1 15 ? -9.977 6.223 -0.981 1 94.88 15 GLU B O 1
ATOM 679 N N . PHE B 1 16 ? -8.164 5.098 -0.43 1 94.81 16 PHE B N 1
ATOM 680 C CA . PHE B 1 16 ? -8.898 4.031 0.238 1 94.81 16 PHE B CA 1
ATOM 681 C C . PHE B 1 16 ? -9.688 4.574 1.425 1 94.81 16 PHE B C 1
ATOM 683 O O . PHE B 1 16 ? -10.859 4.242 1.602 1 94.81 16 PHE B O 1
ATOM 690 N N . PHE B 1 17 ? -9.07 5.496 2.162 1 95.75 17 PHE B N 1
ATOM 691 C CA . PHE B 1 17 ? -9.688 5.969 3.395 1 95.75 17 PHE B CA 1
ATOM 692 C C . PHE B 1 17 ? -10.508 7.227 3.139 1 95.75 17 PHE B C 1
ATOM 694 O O . PHE B 1 17 ? -11.172 7.738 4.047 1 95.75 17 PHE B O 1
ATOM 701 N N . ASN B 1 18 ? -10.453 7.719 1.902 1 90.75 18 ASN B N 1
ATOM 702 C CA . ASN B 1 18 ? -11.195 8.922 1.549 1 90.75 18 ASN B CA 1
ATOM 703 C C . ASN B 1 18 ? -12.703 8.703 1.665 1 90.75 18 ASN B C 1
ATOM 705 O O . ASN B 1 18 ? -13.469 9.664 1.681 1 90.75 18 ASN B O 1
ATOM 709 N N . ALA B 1 19 ? -13.117 7.516 1.822 1 83.81 19 ALA B N 1
ATOM 710 C CA . ALA B 1 19 ? -14.531 7.191 1.943 1 83.81 19 ALA B CA 1
ATOM 711 C C . ALA B 1 19 ? -15.086 7.625 3.299 1 83.81 19 ALA B C 1
ATOM 713 O O . ALA B 1 19 ? -16.297 7.758 3.471 1 83.81 19 ALA B O 1
ATOM 714 N N . ASP B 1 20 ? -14.234 7.867 4.223 1 87.5 20 ASP B N 1
ATOM 715 C CA . ASP B 1 20 ? -14.633 8.336 5.543 1 87.5 20 ASP B CA 1
ATOM 716 C C . ASP B 1 20 ? -15.117 9.781 5.488 1 87.5 20 ASP B C 1
ATOM 718 O O . ASP B 1 20 ? -14.391 10.672 5.051 1 87.5 20 ASP B O 1
ATOM 722 N N . PRO B 1 21 ? -16.344 9.977 5.922 1 92.12 21 PRO B N 1
ATOM 723 C CA . PRO B 1 21 ? -16.859 11.344 5.891 1 92.12 21 PRO B CA 1
ATOM 724 C C . PRO B 1 21 ? -16.141 12.273 6.871 1 92.12 21 PRO B C 1
ATOM 726 O O . PRO B 1 21 ? -16.125 13.484 6.672 1 92.12 21 PRO B O 1
ATOM 729 N N . ASP B 1 22 ? -15.625 11.766 7.855 1 96.44 22 ASP B N 1
ATOM 730 C CA . ASP B 1 22 ? -14.82 12.523 8.805 1 96.44 22 ASP B CA 1
ATOM 731 C C . ASP B 1 22 ? -13.375 12.648 8.328 1 96.44 22 ASP B C 1
ATOM 733 O O . ASP B 1 22 ? -12.617 11.68 8.367 1 96.44 22 ASP B O 1
ATOM 737 N N . LYS B 1 23 ? -13.047 13.828 7.988 1 95.69 23 LYS B N 1
ATOM 738 C CA . LYS B 1 23 ? -11.742 14.086 7.383 1 95.69 23 LYS B CA 1
ATOM 739 C C . LYS B 1 23 ? -10.617 13.82 8.375 1 95.69 23 LYS B C 1
ATOM 741 O O . LYS B 1 23 ? -9.562 13.305 8 1 95.69 23 LYS B O 1
ATOM 746 N N . GLU B 1 24 ? -10.859 14.18 9.602 1 96.75 24 GLU B N 1
ATOM 747 C CA . GLU B 1 24 ? -9.852 13.945 10.625 1 96.75 24 GLU B CA 1
ATOM 748 C C . GLU B 1 24 ? -9.648 12.453 10.875 1 96.75 24 GLU B C 1
ATOM 750 O O . GLU B 1 24 ? -8.516 12 11.07 1 96.75 24 GLU B O 1
ATOM 755 N N . ALA B 1 25 ? -10.734 11.812 10.828 1 97.38 25 ALA B N 1
ATOM 756 C CA . ALA B 1 25 ? -10.656 10.367 11 1 97.38 25 ALA B CA 1
ATOM 757 C C . ALA B 1 25 ? -9.922 9.719 9.828 1 97.38 25 ALA B C 1
ATOM 759 O O . ALA B 1 25 ? -9.141 8.781 10.023 1 97.38 25 ALA B O 1
ATOM 760 N N . ALA B 1 26 ? -10.141 10.219 8.688 1 97.5 26 ALA B N 1
ATOM 761 C CA . ALA B 1 26 ? -9.453 9.703 7.504 1 97.5 26 ALA B CA 1
ATOM 762 C C . ALA B 1 26 ? -7.945 9.914 7.609 1 97.5 26 ALA B C 1
ATOM 764 O O . ALA B 1 26 ? -7.164 9 7.344 1 97.5 26 ALA B O 1
ATOM 765 N N . VAL B 1 27 ? -7.543 11.055 8.039 1 98.38 27 VAL B N 1
ATOM 766 C CA . VAL B 1 27 ? -6.133 11.398 8.195 1 98.38 27 VAL B CA 1
ATOM 767 C C . VAL B 1 27 ? -5.477 10.453 9.203 1 98.38 27 VAL B C 1
ATOM 769 O O . VAL B 1 27 ? -4.375 9.953 8.961 1 98.38 27 VAL B O 1
ATOM 772 N N . GLU B 1 28 ? -6.191 10.211 10.281 1 98.06 28 GLU B N 1
ATOM 773 C CA . GLU B 1 28 ? -5.652 9.328 11.312 1 98.06 28 GLU B CA 1
ATOM 774 C C . GLU B 1 28 ? -5.52 7.898 10.797 1 98.06 28 GLU B C 1
ATOM 776 O O . GLU B 1 28 ? -4.551 7.203 11.109 1 98.06 28 GLU B O 1
ATOM 781 N N . SER B 1 29 ? -6.453 7.547 10.023 1 97.81 29 SER B N 1
ATOM 782 C CA . SER B 1 29 ? -6.414 6.203 9.453 1 97.81 29 SER B CA 1
ATOM 783 C C . SER B 1 29 ? -5.25 6.047 8.477 1 97.81 29 SER B C 1
ATOM 785 O O . SER B 1 29 ? -4.57 5.02 8.477 1 97.81 29 SER B O 1
ATOM 787 N N . ILE B 1 30 ? -4.988 7.02 7.68 1 98.25 30 ILE B N 1
ATOM 788 C CA . ILE B 1 30 ? -3.859 7.004 6.754 1 98.25 30 ILE B CA 1
ATOM 789 C C . ILE B 1 30 ? -2.551 6.926 7.535 1 98.25 30 ILE B C 1
ATOM 791 O O . ILE B 1 30 ? -1.701 6.078 7.25 1 98.25 30 ILE B O 1
ATOM 795 N N . LYS B 1 31 ? -2.473 7.73 8.5 1 98.56 31 LYS B N 1
ATOM 796 C CA . LYS B 1 31 ? -1.266 7.766 9.328 1 98.56 31 LYS B CA 1
ATOM 797 C C . LYS B 1 31 ? -0.994 6.402 9.953 1 98.56 31 LYS B C 1
ATOM 799 O O . LYS B 1 31 ? 0.122 5.883 9.875 1 98.56 31 LYS B O 1
ATOM 804 N N . ASN B 1 32 ? -2.006 5.879 10.57 1 98.06 32 ASN B N 1
ATOM 805 C CA . ASN B 1 32 ? -1.863 4.598 11.258 1 98.06 32 ASN B CA 1
ATOM 806 C C . ASN B 1 32 ? -1.49 3.482 10.289 1 98.06 32 ASN B C 1
ATOM 808 O O . ASN B 1 32 ? -0.693 2.604 10.625 1 98.06 32 ASN B O 1
ATOM 812 N N . HIS B 1 33 ? -2.09 3.508 9.141 1 97.94 33 HIS B N 1
ATOM 813 C CA . HIS B 1 33 ? -1.749 2.496 8.141 1 97.94 33 HIS B CA 1
ATOM 814 C C . HIS B 1 33 ? -0.292 2.615 7.715 1 97.94 33 HIS B C 1
ATOM 816 O O . HIS B 1 33 ? 0.417 1.61 7.617 1 97.94 33 HIS B O 1
ATOM 822 N N . LEU B 1 34 ? 0.216 3.811 7.445 1 98.44 34 LEU B N 1
ATOM 823 C CA . LEU B 1 34 ? 1.61 4.031 7.074 1 98.44 34 LEU B CA 1
ATOM 824 C C . LEU B 1 34 ? 2.547 3.535 8.172 1 98.44 34 LEU B C 1
ATOM 826 O O . LEU B 1 34 ? 3.568 2.906 7.887 1 98.44 34 LEU B O 1
ATOM 830 N N . LEU B 1 35 ? 2.193 3.791 9.391 1 97.88 35 LEU B N 1
ATOM 831 C CA . LEU B 1 35 ? 3.012 3.406 10.531 1 97.88 35 LEU B CA 1
ATOM 832 C C . LEU B 1 35 ? 3.143 1.889 10.617 1 97.88 35 LEU B C 1
ATOM 834 O O . LEU B 1 35 ? 4.215 1.372 10.953 1 97.88 35 LEU B O 1
ATOM 838 N N . ARG B 1 36 ? 2.17 1.222 10.305 1 95.94 36 ARG B N 1
ATOM 839 C CA . ARG B 1 36 ? 2.141 -0.225 10.492 1 95.94 36 ARG B CA 1
ATOM 840 C C . ARG B 1 36 ? 2.686 -0.951 9.273 1 95.94 36 ARG B C 1
ATOM 842 O O . ARG B 1 36 ? 3.352 -1.98 9.398 1 95.94 36 ARG B O 1
ATOM 849 N N . ALA B 1 37 ? 2.479 -0.386 8.164 1 97.19 37 ALA B N 1
ATOM 850 C CA . ALA B 1 37 ? 2.693 -1.146 6.938 1 97.19 37 ALA B CA 1
ATOM 851 C C . ALA B 1 37 ? 4.051 -0.821 6.32 1 97.19 37 ALA B C 1
ATOM 853 O O . ALA B 1 37 ? 4.641 -1.651 5.625 1 97.19 37 ALA B O 1
ATOM 854 N N . TRP B 1 38 ? 4.578 0.4 6.59 1 97.94 38 TRP B N 1
ATOM 855 C CA . TRP B 1 38 ? 5.773 0.816 5.863 1 97.94 38 TRP B CA 1
ATOM 856 C C . TRP B 1 38 ? 7.027 0.588 6.695 1 97.94 38 TRP B C 1
ATOM 858 O O . TRP B 1 38 ? 7.012 0.77 7.918 1 97.94 38 TRP B O 1
ATOM 868 N N . GLU B 1 39 ? 8.062 0.324 5.984 1 96.5 39 GLU B N 1
ATOM 869 C CA . GLU B 1 39 ? 9.375 0.259 6.621 1 96.5 39 GLU B CA 1
ATOM 870 C C . GLU B 1 39 ? 9.82 1.635 7.109 1 96.5 39 GLU B C 1
ATOM 872 O O . GLU B 1 39 ? 9.438 2.656 6.535 1 96.5 39 GLU B O 1
ATOM 877 N N . PRO B 1 40 ? 10.711 1.669 8.109 1 97.69 40 PRO B N 1
ATOM 878 C CA . PRO B 1 40 ? 11.203 2.949 8.625 1 97.69 40 PRO B CA 1
ATOM 879 C C . PRO B 1 40 ? 11.859 3.805 7.539 1 97.69 40 PRO B C 1
ATOM 881 O O . PRO B 1 40 ? 11.695 5.027 7.531 1 97.69 40 PRO B O 1
ATOM 884 N N . ARG B 1 41 ? 12.539 3.227 6.684 1 97.06 41 ARG B N 1
ATOM 885 C CA . ARG B 1 41 ? 13.203 3.977 5.621 1 97.06 41 ARG B CA 1
ATOM 886 C C . ARG B 1 41 ? 12.18 4.652 4.711 1 97.06 41 ARG B C 1
ATOM 888 O O . ARG B 1 41 ? 12.367 5.797 4.297 1 97.06 41 ARG B O 1
ATOM 895 N N . MET B 1 42 ? 11.086 3.93 4.438 1 97.69 42 MET B N 1
ATOM 896 C CA . MET B 1 42 ? 10.023 4.496 3.613 1 97.69 42 MET B CA 1
ATOM 897 C C . MET B 1 42 ? 9.375 5.688 4.305 1 97.69 42 MET B C 1
ATOM 899 O O . MET B 1 42 ? 9.156 6.73 3.684 1 97.69 42 MET B O 1
ATOM 903 N N . ARG B 1 43 ? 9.117 5.555 5.551 1 98.38 43 ARG B N 1
ATOM 904 C CA . ARG B 1 43 ? 8.523 6.652 6.309 1 98.38 43 ARG B CA 1
ATOM 905 C C . ARG B 1 43 ? 9.453 7.859 6.348 1 98.38 43 ARG B C 1
ATOM 907 O O . ARG B 1 43 ? 9.023 8.992 6.113 1 98.38 43 ARG B O 1
ATOM 914 N N . ARG B 1 44 ? 10.742 7.633 6.621 1 97.94 44 ARG B N 1
ATOM 915 C CA . ARG B 1 44 ? 11.711 8.727 6.672 1 97.94 44 ARG B CA 1
ATOM 916 C C . ARG B 1 44 ? 11.75 9.484 5.348 1 97.94 44 ARG B C 1
ATOM 918 O O . ARG B 1 44 ? 11.727 10.719 5.336 1 97.94 44 ARG B O 1
ATOM 925 N N . GLU B 1 45 ? 11.734 8.703 4.285 1 97.88 45 GLU B N 1
ATOM 926 C CA . GLU B 1 45 ? 11.859 9.305 2.957 1 97.88 45 GLU B CA 1
ATOM 927 C C . GLU B 1 45 ? 10.641 10.164 2.623 1 97.88 45 GLU B C 1
ATOM 929 O O . GLU B 1 45 ? 10.789 11.266 2.09 1 97.88 45 GLU B O 1
ATOM 934 N N . ILE B 1 46 ? 9.445 9.68 2.947 1 98.25 46 ILE B N 1
ATOM 935 C CA . ILE B 1 46 ? 8.258 10.438 2.574 1 98.25 46 ILE B CA 1
ATOM 936 C C . ILE B 1 46 ? 8.109 11.648 3.494 1 98.25 46 ILE B C 1
ATOM 938 O O . ILE B 1 46 ? 7.648 12.711 3.066 1 98.25 46 ILE B O 1
ATOM 942 N N . ILE B 1 47 ? 8.5 11.492 4.711 1 98.25 47 ILE B N 1
ATOM 943 C CA . ILE B 1 47 ? 8.469 12.617 5.633 1 98.25 47 ILE B CA 1
ATOM 944 C C . ILE B 1 47 ? 9.406 13.719 5.137 1 98.25 47 ILE B C 1
ATOM 946 O O . ILE B 1 47 ? 9.016 14.883 5.055 1 98.25 47 ILE B O 1
ATOM 950 N N . ASP B 1 48 ? 10.641 13.312 4.848 1 97.56 48 ASP B N 1
ATOM 951 C CA . ASP B 1 48 ? 11.625 14.266 4.348 1 97.56 48 ASP B CA 1
ATOM 952 C C . ASP B 1 48 ? 11.109 14.984 3.105 1 97.56 48 ASP B C 1
ATOM 954 O O . ASP B 1 48 ? 11.242 16.203 2.984 1 97.56 48 ASP B O 1
ATOM 958 N N . TYR B 1 49 ? 10.57 14.227 2.205 1 97.94 49 TYR B N 1
ATOM 959 C CA . TYR B 1 49 ? 10.023 14.797 0.98 1 97.94 49 TYR B CA 1
ATOM 960 C C . TYR B 1 49 ? 8.914 15.789 1.291 1 97.94 49 TYR B C 1
ATOM 962 O O . TYR B 1 49 ? 8.875 16.891 0.732 1 97.94 49 TYR B O 1
ATOM 970 N N . CYS B 1 50 ? 7.996 15.344 2.131 1 97.56 50 CYS B N 1
ATOM 971 C CA . CYS B 1 50 ? 6.836 16.156 2.48 1 97.56 50 CYS B CA 1
ATOM 972 C C . CYS B 1 50 ? 7.266 17.469 3.127 1 97.56 50 CYS B C 1
ATOM 974 O O . CYS B 1 50 ? 6.66 18.516 2.883 1 97.56 50 CYS B O 1
ATOM 976 N N . ARG B 1 51 ? 8.289 17.438 3.957 1 95.62 51 ARG B N 1
ATOM 977 C CA . ARG B 1 51 ? 8.773 18.609 4.664 1 95.62 51 ARG B CA 1
ATOM 978 C C . ARG B 1 51 ? 9.406 19.609 3.695 1 95.62 51 ARG B C 1
ATOM 980 O O . ARG B 1 51 ? 9.383 20.828 3.945 1 95.62 51 ARG B O 1
ATOM 987 N N . LYS B 1 52 ? 9.945 19.188 2.615 1 94.69 52 LYS B N 1
ATOM 988 C CA . LYS B 1 52 ? 10.562 20.062 1.631 1 94.69 52 LYS B CA 1
ATOM 989 C C . LYS B 1 52 ? 9.516 20.703 0.721 1 94.69 52 LYS B C 1
ATOM 991 O O . LYS B 1 52 ? 9.516 21.906 0.506 1 94.69 52 LYS B O 1
ATOM 996 N N . ASP B 1 53 ? 8.633 19.953 0.127 1 88.69 53 ASP B N 1
ATOM 997 C CA . ASP B 1 53 ? 7.656 20.484 -0.811 1 88.69 53 ASP B CA 1
ATOM 998 C C . ASP B 1 53 ? 6.336 19.734 -0.721 1 88.69 53 ASP B C 1
ATOM 1000 O O . ASP B 1 53 ? 5.262 20.328 -0.738 1 88.69 53 ASP B O 1
ATOM 1004 N N . GLY B 1 54 ? 6.367 18.406 -0.732 1 92.75 54 GLY B N 1
ATOM 1005 C CA . GLY B 1 54 ? 5.203 17.547 -0.636 1 92.75 54 GLY B CA 1
ATOM 1006 C C . GLY B 1 54 ? 4.344 17.547 -1.888 1 92.75 54 GLY B C 1
ATOM 1007 O O . GLY B 1 54 ? 3.16 17.219 -1.838 1 92.75 54 GLY B O 1
ATOM 1008 N N . ASN B 1 55 ? 4.906 18.078 -2.979 1 96.12 55 ASN B N 1
ATOM 1009 C CA . ASN B 1 55 ? 4.156 18.172 -4.227 1 96.12 55 ASN B CA 1
ATOM 1010 C C . ASN B 1 55 ? 3.717 16.797 -4.719 1 96.12 55 ASN B C 1
ATOM 1012 O O . ASN B 1 55 ? 4.488 15.836 -4.664 1 96.12 55 ASN B O 1
ATOM 1016 N N . GLY B 1 56 ? 2.49 16.766 -5.137 1 97.06 56 GLY B N 1
ATOM 1017 C CA . GLY B 1 56 ? 1.985 15.5 -5.664 1 97.06 56 GLY B CA 1
ATOM 1018 C C . GLY B 1 56 ? 1.25 14.672 -4.629 1 97.06 56 GLY B C 1
ATOM 1019 O O . GLY B 1 56 ? 0.503 13.758 -4.977 1 97.06 56 GLY B O 1
ATOM 1020 N N . LEU B 1 57 ? 1.43 14.961 -3.344 1 98.12 57 LEU B N 1
ATOM 1021 C CA . LEU B 1 57 ? 0.684 14.273 -2.299 1 98.12 57 LEU B CA 1
ATOM 1022 C C . LEU B 1 57 ? -0.713 14.859 -2.145 1 98.12 57 LEU B C 1
ATOM 1024 O O . LEU B 1 57 ? -0.877 16.078 -2.145 1 98.12 57 LEU B O 1
ATOM 1028 N N . ALA B 1 58 ? -1.655 14.023 -2.061 1 97.69 58 ALA B N 1
ATOM 1029 C CA . ALA B 1 58 ? -2.998 14.508 -1.752 1 97.69 58 ALA B CA 1
ATOM 1030 C C . ALA B 1 58 ? -3.037 15.188 -0.385 1 97.69 58 ALA B C 1
ATOM 1032 O O . ALA B 1 58 ? -2.264 14.836 0.511 1 97.69 58 ALA B O 1
ATOM 1033 N N . GLU B 1 59 ? -4.012 16.062 -0.223 1 96.44 59 GLU B N 1
ATOM 1034 C CA . GLU B 1 59 ? -4.031 16.906 0.971 1 96.44 59 GLU B CA 1
ATOM 1035 C C . GLU B 1 59 ? -4.145 16.062 2.238 1 96.44 59 GLU B C 1
ATOM 1037 O O . GLU B 1 59 ? -3.369 16.234 3.18 1 96.44 59 GLU B O 1
ATOM 1042 N N . PRO B 1 60 ? -5.074 15.047 2.311 1 97.88 60 PRO B N 1
ATOM 1043 C CA . PRO B 1 60 ? -5.137 14.258 3.539 1 97.88 60 PRO B CA 1
ATOM 1044 C C . PRO B 1 60 ? -3.881 13.414 3.764 1 97.88 60 PRO B C 1
ATOM 1046 O O . PRO B 1 60 ? -3.508 13.148 4.91 1 97.88 60 PRO B O 1
ATOM 1049 N N . VAL B 1 61 ? -3.211 13.062 2.719 1 98.5 61 VAL B N 1
ATOM 1050 C CA . VAL B 1 61 ? -1.989 12.273 2.814 1 98.5 61 VAL B CA 1
ATOM 1051 C C . VAL B 1 61 ? -0.858 13.133 3.373 1 98.5 61 VAL B C 1
ATOM 1053 O O . VAL B 1 61 ? -0.109 12.688 4.25 1 98.5 61 VAL B O 1
ATOM 1056 N N . LYS B 1 62 ? -0.826 14.336 2.891 1 97.88 62 LYS B N 1
ATOM 1057 C CA . LYS B 1 62 ? 0.166 15.273 3.408 1 97.88 62 LYS B CA 1
ATOM 1058 C C . LYS B 1 62 ? 0.005 15.469 4.91 1 97.88 62 LYS B C 1
ATOM 1060 O O . LYS B 1 62 ? 0.986 15.43 5.656 1 97.88 62 LYS B O 1
ATOM 1065 N N . GLN B 1 63 ? -1.201 15.656 5.309 1 97.62 63 GLN B N 1
ATOM 1066 C CA . GLN B 1 63 ? -1.484 15.852 6.727 1 97.62 63 GLN B CA 1
ATOM 1067 C C . GLN B 1 63 ? -1.074 14.633 7.547 1 97.62 63 GLN B C 1
ATOM 1069 O O . GLN B 1 63 ? -0.486 14.773 8.625 1 97.62 63 GLN B O 1
ATOM 1074 N N . ALA B 1 64 ? -1.354 13.508 7.035 1 98.56 64 ALA B N 1
ATOM 1075 C CA . ALA B 1 64 ? -1.001 1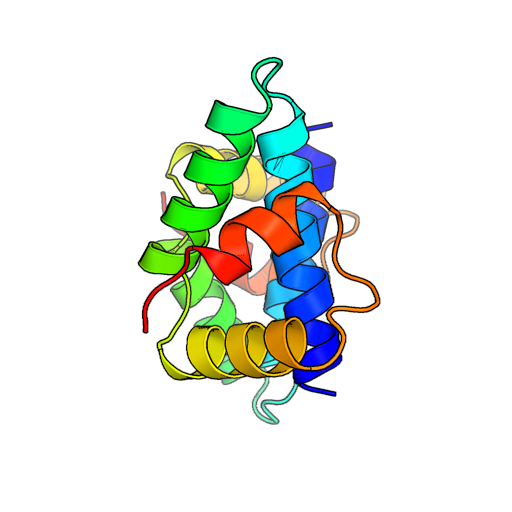2.266 7.73 1 98.56 64 ALA B CA 1
ATOM 1076 C C . ALA B 1 64 ? 0.513 12.109 7.836 1 98.56 64 ALA B C 1
ATOM 1078 O O . ALA B 1 64 ? 1.033 11.758 8.898 1 98.56 64 ALA B O 1
ATOM 1079 N N . VAL B 1 65 ? 1.193 12.359 6.758 1 98.5 65 VAL B N 1
ATOM 1080 C CA . VAL B 1 65 ? 2.643 12.211 6.695 1 98.5 65 VAL B CA 1
ATOM 1081 C C . VAL B 1 65 ? 3.305 13.156 7.695 1 98.5 65 VAL B C 1
ATOM 1083 O O . VAL B 1 65 ? 4.266 12.789 8.367 1 98.5 65 VAL B O 1
ATOM 1086 N N . LEU B 1 66 ? 2.768 14.32 7.848 1 96.94 66 LEU B N 1
ATOM 1087 C CA . LEU B 1 66 ? 3.346 15.32 8.734 1 96.94 66 LEU B CA 1
ATOM 1088 C C . LEU B 1 66 ? 3.15 14.93 10.195 1 96.94 66 LEU B C 1
ATOM 1090 O O . LEU B 1 66 ? 3.852 15.43 11.078 1 96.94 66 LEU B O 1
ATOM 1094 N N . LYS B 1 67 ? 2.215 14.023 10.422 1 97.62 67 LYS B N 1
ATOM 1095 C CA . LYS B 1 67 ? 1.963 13.539 11.773 1 97.62 67 LYS B CA 1
ATOM 1096 C C . LYS B 1 67 ? 2.748 12.258 12.055 1 97.62 67 LYS B C 1
ATOM 1098 O O . LYS B 1 67 ? 2.771 11.773 13.188 1 97.62 67 LYS B O 1
ATOM 1103 N N . LEU B 1 68 ? 3.354 11.711 11.031 1 96.56 68 LEU B N 1
ATOM 1104 C CA . LEU B 1 68 ? 4.02 10.422 11.109 1 96.56 68 LEU B CA 1
ATOM 1105 C C . LEU B 1 68 ? 5.305 10.516 11.922 1 96.56 68 LEU B C 1
ATOM 1107 O O . LEU B 1 68 ? 5.949 11.57 11.945 1 96.56 68 LEU B O 1
ATOM 1111 N N . GLU B 1 69 ? 5.594 9.5 12.625 1 90 69 GLU B N 1
ATOM 1112 C CA . GLU B 1 69 ? 6.883 9.297 13.281 1 90 69 GLU B CA 1
ATOM 1113 C C . GLU B 1 69 ? 7.633 8.125 12.656 1 90 69 GLU B C 1
ATOM 1115 O O . GLU B 1 69 ? 7.031 7.27 12.008 1 90 69 GLU B O 1
ATOM 1120 N N . VAL B 1 70 ? 9.031 8.203 12.766 1 90.81 70 VAL B N 1
ATOM 1121 C CA . VAL B 1 70 ? 9.82 7.102 12.234 1 90.81 70 VAL B CA 1
ATOM 1122 C C . VAL B 1 70 ? 9.938 5.996 13.281 1 90.81 70 VAL B C 1
ATOM 1124 O O . VAL B 1 70 ? 10.125 6.273 14.469 1 90.81 70 VAL B O 1
#

Secondary structure (DSSP, 8-state):
-HHHHHHHHHHHHHHHHTT-S-HHHHHHHHHHHHHHHS-HHHHHHHH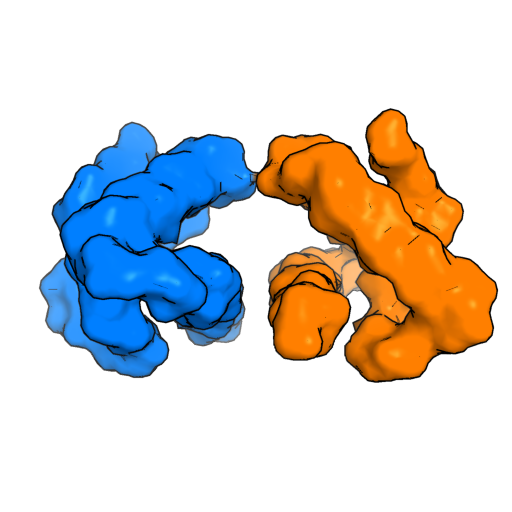HHHHHT-TT--HHHHHHHHH---/-HHHHHHHHHHHHHHHHTT-S-HHHHHHHHHHHHHHHS-HHHHHHHHHHHHHT-TT--HHHHHHHHH---

Solvent-accessible surface area (backbone atoms only — not comparable to full-atom values): 7743 Å² total; per-residue (Å²): 111,68,64,60,52,48,43,52,49,46,39,50,49,34,59,67,38,59,75,44,88,48,62,68,59,25,23,50,51,42,30,52,48,49,63,71,56,46,54,57,66,57,46,46,52,52,38,55,45,44,73,73,68,38,78,88,46,46,70,59,40,47,55,14,45,72,68,54,75,113,110,67,64,60,48,49,44,53,49,47,39,49,49,33,59,68,39,57,74,44,86,48,62,68,59,26,24,52,49,41,30,53,49,50,62,71,56,46,53,58,67,55,47,47,52,52,37,56,45,44,73,74,70,37,78,87,47,45,69,58,38,46,55,15,44,74,69,52,75,112

Radius of gyration: 14.87 Å; Cα contacts (8 Å, |Δi|>4): 155; chains: 2; bounding box: 33×38×29 Å

pLDDT: mean 95.89, std 3.89, range [74.31, 98.62]

Organism: Methylotuvimicrobium buryatense (NCBI:txid95641)

Nearest PDB structures (foldseek):
  6tg9-assembly1_D  TM=9.178E-01  e=5.942E-02  Rhodobacter capsulatus Y262
  7sn8-assembly1_D  TM=3.933E-01  e=8.872E+00  Drosophila melanogaster
  6tg9-assembly1_D  TM=9.278E-01  e=4.686E-02  Rhodobacter capsulatus Y262

InterPro domains:
  IPR021074 Formate dehydrogenase, delta subunit [PF11390] (5-65)

Foldseek 3Di:
DLQVVLLVVLQVLLVVLVVDPDLVVSLQSSLVCCQPPPDPVSLVSQLVVLVVPNPSHDPSSSSSSPVHDD/DLQVVLQVVLQVLLVVLVVDPDLVVSLQSSLVCCQPPPDPVSLVVQLVVLVVPNPSHDPSSSSSSPVHDD